Protein AF-A0A820T5L6-F1 (afdb_monomer_lite)

Secondary structure (DSSP, 8-state):
--PPPEEEEEEE-S---GGGHHHHHHHHHHHHHHTHHHHHHTTEEEEEEEE--TTSPPEEEEEE----

InterPro domains:
  IPR013537 Acetyl-CoA carboxylase, central domain [PF08326] (3-65)

Organism: NCBI:txid433720

Radius of gyration: 13.6 Å; chains: 1; bounding box: 40×23×36 Å

pLDDT: mean 82.83, std 12.62, range [43.78, 96.31]

Foldseek 3Di:
DPPDAAEAEAEDADQDPCVCVVVVLVVVVVVCVVCVVVCVVRRHFKYWYWYDHPPDHIDIDIDGDDPD

Sequence (68 aa):
IDEAPNLIYIFIKDDVNLQQGSKLEDVFLDFVQSKSEVCKAKNIRRITFSLAAKRQFPLYYTYRKRLD

Structure (mmCIF, N/CA/C/O backbone):
data_AF-A0A820T5L6-F1
#
_entry.id   AF-A0A820T5L6-F1
#
loop_
_atom_site.group_PDB
_atom_site.id
_atom_site.type_symbol
_atom_site.label_atom_id
_atom_site.label_alt_id
_atom_site.label_comp_id
_atom_site.label_asym_id
_atom_site.label_entity_id
_atom_site.label_seq_id
_atom_site.pdbx_PDB_ins_code
_atom_site.Cartn_x
_atom_site.Cartn_y
_atom_site.Cartn_z
_atom_site.occupancy
_atom_site.B_iso_or_equiv
_atom_site.auth_seq_id
_atom_site.auth_comp_id
_atom_site.auth_asym_id
_atom_site.auth_atom_id
_atom_site.pdbx_PDB_model_num
ATOM 1 N N . ILE A 1 1 ? -23.024 -7.964 13.699 1.00 43.78 1 ILE A N 1
ATOM 2 C CA . ILE A 1 1 ? -22.353 -8.532 12.508 1.00 43.78 1 ILE A CA 1
ATOM 3 C C . ILE A 1 1 ? -21.059 -7.758 12.394 1.00 43.78 1 ILE A C 1
ATOM 5 O O . ILE A 1 1 ? -21.136 -6.557 12.174 1.00 43.78 1 ILE A O 1
ATOM 9 N N . ASP A 1 2 ? -19.920 -8.385 12.683 1.00 53.59 2 ASP A N 1
ATOM 10 C CA . ASP A 1 2 ? -18.626 -7.726 12.493 1.00 53.59 2 ASP A CA 1
ATOM 11 C C . ASP A 1 2 ? -18.484 -7.386 11.009 1.00 53.59 2 ASP A C 1
ATOM 13 O O . ASP A 1 2 ? -18.502 -8.278 10.158 1.00 53.59 2 ASP A O 1
ATOM 17 N N . GLU A 1 3 ? -18.421 -6.094 10.691 1.00 60.34 3 GLU A N 1
ATOM 18 C CA . GLU A 1 3 ? -18.171 -5.633 9.330 1.00 60.34 3 GLU A CA 1
ATOM 19 C C . GLU A 1 3 ? -16.853 -6.229 8.834 1.00 60.34 3 GLU A C 1
ATOM 21 O O . GLU A 1 3 ? -15.807 -6.119 9.486 1.00 60.34 3 GLU A O 1
ATOM 26 N N . ALA A 1 4 ? -16.903 -6.875 7.668 1.00 66.25 4 ALA A N 1
ATOM 27 C CA . ALA A 1 4 ? -15.705 -7.369 7.019 1.00 66.25 4 ALA A CA 1
ATOM 28 C C . ALA A 1 4 ? -14.738 -6.188 6.808 1.00 66.25 4 ALA A C 1
ATOM 30 O O . ALA A 1 4 ? -15.149 -5.135 6.320 1.00 66.25 4 ALA A O 1
ATOM 31 N N . PRO A 1 5 ? -13.459 -6.323 7.190 1.00 74.81 5 PRO A N 1
ATOM 32 C CA . PRO A 1 5 ? -12.522 -5.215 7.110 1.00 74.81 5 PRO A CA 1
ATOM 33 C C . PRO A 1 5 ? -12.315 -4.777 5.660 1.00 74.81 5 PRO A C 1
ATOM 35 O O . PRO A 1 5 ? -12.074 -5.618 4.792 1.00 74.81 5 PRO A O 1
ATOM 38 N N . ASN A 1 6 ? -12.312 -3.466 5.411 1.00 86.38 6 ASN A N 1
ATOM 39 C CA . ASN A 1 6 ? -12.077 -2.954 4.067 1.00 86.38 6 ASN A CA 1
ATOM 40 C C . ASN A 1 6 ? -10.614 -3.184 3.657 1.00 86.38 6 ASN A C 1
ATOM 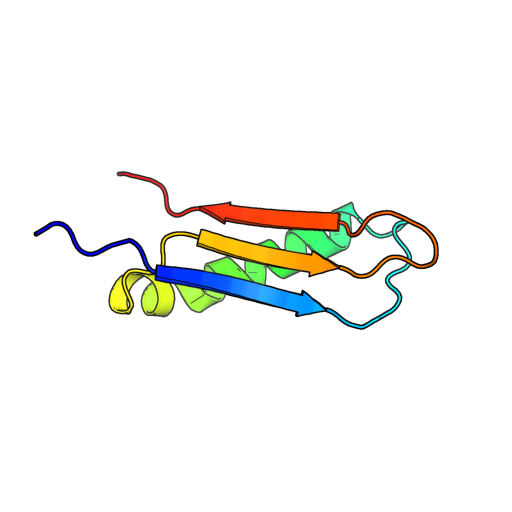42 O O . ASN A 1 6 ? -9.676 -2.939 4.429 1.00 86.38 6 ASN A O 1
ATOM 46 N N . LEU A 1 7 ? -10.426 -3.680 2.433 1.00 92.31 7 LEU A N 1
ATOM 47 C CA . LEU A 1 7 ? -9.127 -3.989 1.838 1.00 92.31 7 LEU A CA 1
ATOM 48 C C . LEU A 1 7 ? -8.928 -3.111 0.603 1.00 92.31 7 LEU A C 1
ATOM 50 O O . LEU A 1 7 ? -9.840 -2.971 -0.209 1.00 92.31 7 LEU A O 1
ATOM 54 N N . ILE A 1 8 ? -7.730 -2.553 0.447 1.00 94.00 8 ILE A N 1
ATOM 55 C CA . ILE A 1 8 ? -7.345 -1.780 -0.735 1.00 94.00 8 ILE A CA 1
ATOM 56 C C . ILE A 1 8 ? -6.178 -2.468 -1.434 1.00 94.00 8 ILE A C 1
ATOM 58 O O . ILE A 1 8 ? -5.179 -2.815 -0.802 1.00 94.00 8 ILE A O 1
ATOM 62 N N . TYR A 1 9 ? -6.296 -2.600 -2.752 1.00 94.12 9 TYR A N 1
ATOM 63 C CA . TYR A 1 9 ? -5.239 -3.070 -3.638 1.00 94.12 9 TYR A CA 1
ATOM 64 C C . TYR A 1 9 ? -4.867 -1.952 -4.610 1.00 94.12 9 TYR A C 1
ATOM 66 O O . TYR A 1 9 ? -5.731 -1.420 -5.305 1.00 94.12 9 TYR A O 1
ATOM 74 N N . ILE A 1 10 ? -3.586 -1.593 -4.651 1.00 92.62 10 ILE A N 1
ATOM 75 C CA . ILE A 1 10 ? -3.039 -0.554 -5.527 1.00 92.62 10 ILE A CA 1
ATOM 76 C C . ILE A 1 10 ? -2.082 -1.234 -6.498 1.00 92.62 10 ILE A C 1
ATOM 78 O O . ILE A 1 10 ? -1.053 -1.764 -6.087 1.00 92.62 10 ILE A O 1
ATOM 82 N N . PHE A 1 11 ? -2.427 -1.236 -7.782 1.00 90.56 11 PHE A N 1
ATOM 83 C CA . PHE A 1 11 ? -1.579 -1.796 -8.829 1.00 90.56 11 PHE A CA 1
ATOM 84 C C . PHE A 1 11 ? -0.748 -0.694 -9.486 1.00 90.56 11 PHE A C 1
ATOM 86 O O . PHE A 1 11 ? -1.296 0.274 -10.013 1.00 90.56 11 PHE A O 1
ATOM 93 N N . ILE A 1 12 ? 0.570 -0.859 -9.464 1.00 87.94 12 ILE A N 1
ATOM 94 C CA . ILE A 1 12 ? 1.537 0.054 -10.067 1.00 87.94 12 ILE A CA 1
ATOM 95 C C . ILE A 1 12 ? 2.017 -0.596 -11.363 1.00 87.94 12 ILE A C 1
ATOM 97 O O . ILE A 1 12 ? 2.683 -1.633 -11.351 1.00 87.94 12 ILE A O 1
ATOM 101 N N . LYS A 1 13 ? 1.612 0.006 -12.486 1.00 78.94 13 LYS A N 1
ATOM 102 C CA . LYS A 1 13 ? 1.851 -0.514 -13.841 1.00 78.94 13 LYS A CA 1
ATOM 103 C C . LYS A 1 13 ? 3.267 -0.230 -14.356 1.00 78.94 13 LYS A C 1
ATOM 105 O O . LYS A 1 13 ? 3.658 -0.798 -15.373 1.00 78.94 13 LYS A O 1
ATOM 110 N N . ASP A 1 14 ? 4.010 0.643 -13.685 1.00 75.12 14 ASP A N 1
ATOM 111 C CA . ASP A 1 14 ? 5.346 1.026 -14.125 1.00 75.12 14 ASP A CA 1
ATOM 112 C C . ASP A 1 14 ? 6.350 -0.111 -13.955 1.00 75.12 14 ASP A C 1
ATOM 114 O O . ASP A 1 14 ? 6.288 -0.898 -13.012 1.00 75.12 14 ASP A O 1
ATOM 118 N N . ASP A 1 15 ? 7.281 -0.185 -14.904 1.00 67.12 15 ASP A N 1
ATOM 119 C CA . ASP A 1 15 ? 8.377 -1.146 -14.891 1.00 67.12 15 ASP A CA 1
ATOM 120 C C . ASP A 1 15 ? 9.425 -0.677 -13.884 1.00 67.12 15 ASP A C 1
ATOM 122 O O . ASP A 1 15 ? 10.314 0.124 -14.185 1.00 67.12 15 ASP A O 1
ATOM 126 N N . VAL A 1 16 ? 9.247 -1.108 -12.642 1.00 65.50 16 VAL A N 1
ATOM 127 C CA . VAL A 1 16 ? 10.070 -0.637 -11.539 1.00 65.50 16 VAL A CA 1
ATOM 128 C C . VAL A 1 16 ? 11.389 -1.390 -11.536 1.00 65.50 16 VAL A C 1
ATOM 130 O O . VAL A 1 16 ? 11.436 -2.614 -11.403 1.00 65.50 16 VAL A O 1
ATOM 133 N N . ASN A 1 17 ? 12.491 -0.649 -11.657 1.00 66.00 17 ASN A N 1
ATOM 134 C CA . ASN A 1 17 ? 13.817 -1.225 -11.504 1.00 66.00 17 ASN A CA 1
ATOM 135 C C . ASN A 1 17 ? 14.032 -1.591 -10.025 1.00 66.00 17 ASN A C 1
ATOM 137 O O . ASN A 1 17 ? 14.272 -0.728 -9.178 1.00 66.00 17 ASN A O 1
ATOM 141 N N . LEU A 1 18 ? 13.922 -2.886 -9.724 1.00 63.44 18 LEU A N 1
ATOM 142 C CA . LEU A 1 18 ? 13.896 -3.446 -8.368 1.00 63.44 18 LEU A CA 1
ATOM 143 C C . LEU A 1 18 ? 15.163 -3.175 -7.537 1.00 63.44 18 LEU A C 1
ATOM 145 O O . LEU A 1 18 ? 15.161 -3.397 -6.329 1.00 63.44 18 LEU A O 1
ATOM 149 N N . GLN A 1 19 ? 16.228 -2.638 -8.140 1.00 61.47 19 GLN A N 1
ATOM 150 C CA . GLN A 1 19 ? 17.425 -2.205 -7.410 1.00 61.47 19 GLN A CA 1
ATOM 151 C C . GLN A 1 19 ? 17.174 -1.032 -6.443 1.00 61.47 19 GLN A C 1
ATOM 153 O O . GLN A 1 19 ? 18.031 -0.730 -5.617 1.00 61.47 19 GLN A O 1
ATOM 158 N N . GLN A 1 20 ? 16.005 -0.384 -6.506 1.00 63.19 20 GLN A N 1
ATOM 159 C CA . GLN A 1 20 ? 15.600 0.680 -5.578 1.00 63.19 20 GLN A CA 1
ATOM 160 C C . GLN A 1 20 ? 14.700 0.198 -4.423 1.00 63.19 20 GLN A C 1
ATOM 162 O O . GLN A 1 20 ? 14.103 1.037 -3.754 1.00 63.19 20 GLN A O 1
ATOM 167 N N . GLY A 1 21 ? 14.594 -1.116 -4.177 1.00 62.31 21 GLY A N 1
ATOM 168 C CA . GLY A 1 21 ? 13.623 -1.719 -3.246 1.00 62.31 21 GLY A CA 1
ATOM 169 C C . GLY A 1 21 ? 13.465 -1.005 -1.896 1.00 62.31 21 GLY A C 1
ATOM 170 O O . GLY A 1 21 ? 12.343 -0.662 -1.532 1.00 62.31 21 GLY A O 1
ATOM 171 N N . SER A 1 22 ? 14.566 -0.665 -1.214 1.00 64.19 22 SER A N 1
ATOM 172 C CA . SER A 1 22 ? 14.505 0.030 0.084 1.00 64.19 22 SER A CA 1
ATOM 173 C C . SER A 1 22 ? 13.929 1.449 0.002 1.00 64.19 22 SER A C 1
ATOM 175 O O . SER A 1 22 ? 13.218 1.868 0.904 1.00 64.19 22 SER A O 1
ATOM 177 N N . LYS A 1 23 ? 14.154 2.176 -1.100 1.00 78.50 23 LYS A N 1
ATOM 178 C CA . LYS A 1 23 ? 13.618 3.537 -1.289 1.00 78.50 23 LYS A CA 1
ATOM 179 C C . LYS A 1 23 ? 12.114 3.546 -1.566 1.00 78.50 23 LYS A C 1
ATOM 181 O O . LYS A 1 23 ? 11.449 4.535 -1.285 1.00 78.50 23 LYS A O 1
ATOM 186 N N . LEU A 1 24 ? 11.578 2.479 -2.157 1.00 84.25 24 LEU A N 1
ATOM 187 C CA . LEU A 1 24 ? 10.152 2.377 -2.487 1.00 84.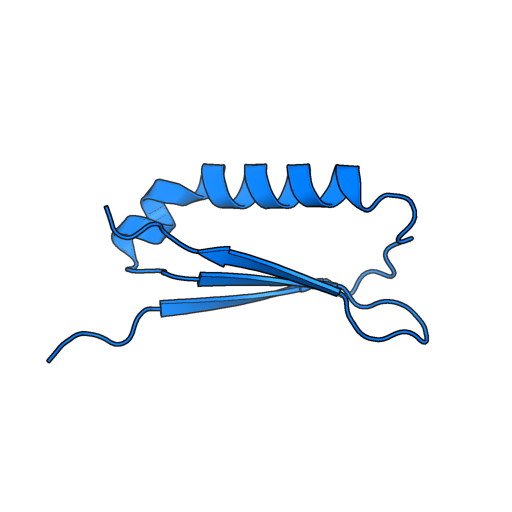25 24 LEU A CA 1
ATOM 188 C C . LEU A 1 24 ? 9.305 1.993 -1.276 1.00 84.25 24 LEU A C 1
ATOM 190 O O . LEU A 1 24 ? 8.185 2.480 -1.138 1.00 84.25 24 LEU A O 1
ATOM 194 N N . GLU A 1 25 ? 9.849 1.157 -0.395 1.00 86.69 25 GLU A N 1
ATOM 195 C CA . GLU A 1 25 ? 9.222 0.811 0.882 1.00 86.69 25 GLU A CA 1
ATOM 196 C C . GLU A 1 25 ? 8.947 2.053 1.735 1.00 86.69 25 GLU A C 1
ATOM 198 O O . GLU A 1 25 ? 7.837 2.188 2.258 1.00 86.69 25 GLU A O 1
ATOM 203 N N . ASP A 1 26 ? 9.910 2.978 1.800 1.00 89.88 26 ASP A N 1
ATOM 204 C CA . ASP A 1 26 ? 9.771 4.256 2.505 1.00 89.88 26 ASP A CA 1
ATOM 205 C C . ASP A 1 26 ? 8.658 5.118 1.886 1.00 89.88 26 ASP A C 1
ATOM 207 O O . ASP A 1 26 ? 7.773 5.594 2.593 1.00 89.88 26 ASP A O 1
ATOM 211 N N . VAL A 1 27 ? 8.614 5.235 0.552 1.00 89.94 27 VAL A N 1
ATOM 212 C CA . VAL A 1 27 ? 7.562 5.995 -0.156 1.00 89.94 27 VAL A CA 1
ATOM 213 C C . VAL A 1 27 ? 6.167 5.419 0.110 1.00 89.94 27 VAL A C 1
ATOM 215 O O . VAL A 1 27 ? 5.207 6.164 0.326 1.00 89.94 27 VAL A O 1
ATOM 218 N N . PHE A 1 28 ? 6.020 4.092 0.092 1.00 92.56 28 PHE A N 1
ATOM 219 C CA . PHE A 1 28 ? 4.740 3.448 0.389 1.00 92.56 28 PHE A CA 1
ATOM 220 C C . PHE A 1 28 ? 4.344 3.609 1.853 1.00 92.56 28 PHE A C 1
ATOM 222 O O . PHE A 1 28 ? 3.164 3.835 2.140 1.00 92.56 28 PHE A O 1
ATOM 229 N N . LEU A 1 29 ? 5.308 3.522 2.771 1.00 92.56 29 LEU A N 1
ATOM 230 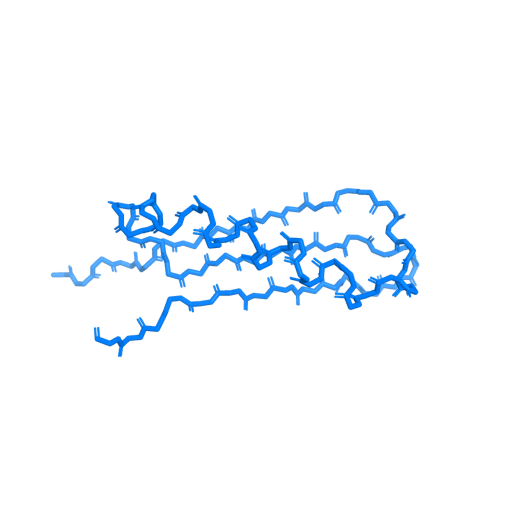C CA . LEU A 1 29 ? 5.072 3.751 4.188 1.00 92.56 29 LEU A CA 1
ATOM 231 C C . LEU A 1 29 ? 4.594 5.187 4.433 1.00 92.56 29 LEU A C 1
ATOM 233 O O . LEU A 1 29 ? 3.539 5.361 5.047 1.00 92.56 29 LEU A O 1
ATOM 237 N N . ASP A 1 30 ? 5.293 6.183 3.887 1.00 94.69 30 ASP A N 1
ATOM 238 C CA . ASP A 1 30 ? 4.928 7.601 3.978 1.00 94.69 30 ASP A CA 1
ATOM 239 C C . ASP A 1 30 ? 3.523 7.850 3.418 1.00 94.69 30 ASP A C 1
ATOM 241 O O . ASP A 1 30 ? 2.694 8.522 4.043 1.00 94.69 30 ASP A O 1
ATOM 245 N N . PHE A 1 31 ? 3.199 7.247 2.269 1.00 94.19 31 PHE A N 1
ATOM 246 C CA . PHE A 1 31 ? 1.859 7.333 1.696 1.00 94.19 31 PHE A CA 1
ATOM 247 C C . PHE A 1 31 ? 0.801 6.770 2.652 1.00 94.19 31 PHE A C 1
ATOM 249 O O . PHE A 1 31 ? -0.187 7.452 2.935 1.00 94.19 31 PHE A O 1
ATOM 256 N N . VAL A 1 32 ? 0.989 5.550 3.166 1.00 94.25 32 VAL A N 1
ATOM 257 C CA . VAL A 1 32 ? 0.021 4.908 4.072 1.00 94.25 32 VAL A CA 1
ATOM 258 C C . VAL A 1 32 ? -0.152 5.726 5.350 1.00 94.25 32 VAL A C 1
ATOM 260 O O . VAL A 1 32 ? -1.285 5.942 5.788 1.00 94.25 32 VAL A O 1
ATOM 263 N N . GLN A 1 33 ? 0.945 6.233 5.916 1.00 93.38 33 GLN A N 1
ATOM 264 C CA . GLN A 1 33 ? 0.920 7.088 7.101 1.00 93.38 33 GLN A CA 1
ATOM 265 C C . GLN A 1 33 ? 0.175 8.402 6.837 1.00 93.38 33 GLN A C 1
ATOM 267 O O . GLN A 1 33 ? -0.676 8.784 7.640 1.00 93.38 33 GLN A O 1
ATOM 272 N N . SER A 1 34 ? 0.384 9.038 5.678 1.00 96.31 34 SER A N 1
ATOM 273 C CA . SER A 1 34 ? -0.329 10.268 5.290 1.00 96.31 34 SER A CA 1
ATOM 274 C C . SER A 1 34 ? -1.847 10.084 5.138 1.00 96.31 34 SER A C 1
ATOM 276 O O . SER A 1 34 ? -2.601 11.059 5.131 1.00 96.31 34 SER A O 1
ATOM 278 N N . LYS A 1 35 ? -2.316 8.836 4.995 1.00 94.75 35 LYS A N 1
ATOM 279 C CA . LYS A 1 35 ? -3.734 8.473 4.838 1.00 94.75 35 LYS A CA 1
ATOM 280 C C . LYS A 1 35 ? -4.321 7.791 6.074 1.00 94.75 35 LYS A C 1
ATOM 282 O O . LYS A 1 35 ? -5.437 7.276 5.988 1.00 94.75 35 LYS A O 1
ATOM 287 N N . SER A 1 36 ? -3.621 7.796 7.209 1.00 90.50 36 SER A N 1
ATOM 288 C CA . SER A 1 36 ? -4.022 7.098 8.440 1.00 90.50 36 SER A CA 1
ATOM 289 C C . SER A 1 36 ? -5.453 7.426 8.890 1.00 90.50 36 SER A C 1
ATOM 291 O O . SER A 1 36 ? -6.253 6.512 9.101 1.00 90.50 36 SER A O 1
ATOM 293 N N . GLU A 1 37 ? -5.817 8.710 8.944 1.00 91.62 37 GLU A N 1
ATOM 294 C CA . GLU A 1 37 ? -7.151 9.162 9.363 1.00 91.62 37 GLU A CA 1
ATOM 295 C C . GLU A 1 37 ? -8.253 8.711 8.398 1.00 91.62 37 GLU A C 1
ATOM 297 O O . GLU A 1 37 ? -9.308 8.236 8.821 1.00 91.62 37 GLU A O 1
ATOM 302 N N . VAL A 1 38 ? -7.989 8.762 7.087 1.00 92.19 38 VAL A N 1
ATOM 303 C CA . VAL A 1 38 ? -8.919 8.254 6.065 1.00 92.19 38 VAL A CA 1
ATOM 304 C C . VAL A 1 38 ? -9.100 6.745 6.217 1.00 92.19 38 VAL A C 1
ATOM 306 O O . VAL A 1 38 ? -10.227 6.248 6.177 1.00 92.19 38 VAL A O 1
ATO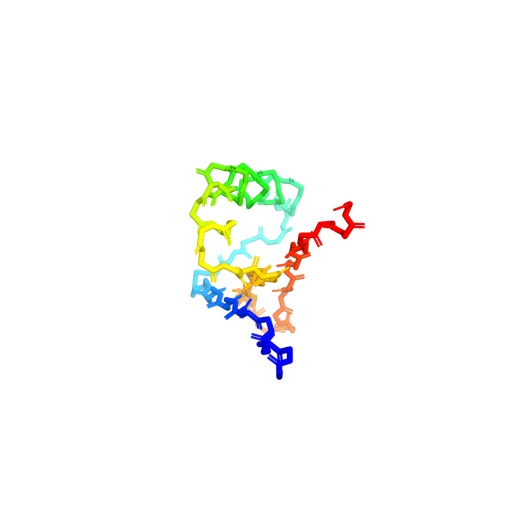M 309 N N . CYS A 1 39 ? -8.005 6.015 6.439 1.00 91.31 39 CYS A N 1
ATOM 310 C CA . CYS A 1 39 ? -8.041 4.573 6.653 1.00 91.31 39 CYS A CA 1
ATOM 311 C C . CYS A 1 39 ? -8.854 4.208 7.895 1.00 91.31 39 CYS A C 1
ATOM 313 O O . CYS A 1 39 ? -9.657 3.276 7.852 1.00 91.31 39 CYS A O 1
ATOM 315 N N . LYS A 1 40 ? -8.707 4.975 8.981 1.00 88.69 40 LYS A N 1
ATOM 316 C CA . LYS A 1 40 ? -9.480 4.800 10.212 1.00 88.69 40 LYS A CA 1
ATOM 317 C C . LYS A 1 40 ? -10.967 5.074 9.985 1.00 88.69 40 LYS A C 1
ATOM 319 O O . LYS A 1 40 ? -11.782 4.217 10.314 1.00 88.69 40 LYS A O 1
ATOM 324 N N . ALA A 1 41 ? -11.310 6.210 9.378 1.00 90.19 41 ALA A N 1
ATOM 325 C CA . ALA A 1 41 ? -12.695 6.607 9.119 1.00 90.19 41 ALA A CA 1
ATOM 326 C C . ALA A 1 41 ? -13.435 5.639 8.180 1.00 90.19 41 ALA A C 1
ATOM 328 O O . ALA A 1 41 ? -14.644 5.465 8.294 1.00 90.19 41 ALA A O 1
ATOM 329 N N . LYS A 1 42 ? -12.715 5.000 7.251 1.00 90.44 42 LYS A N 1
ATOM 330 C CA . LYS A 1 42 ? -13.269 4.035 6.289 1.00 90.44 42 LYS A CA 1
ATOM 331 C C . LYS A 1 42 ? -13.097 2.575 6.714 1.00 90.44 42 LYS A C 1
ATOM 333 O O . LYS A 1 42 ? -13.328 1.697 5.890 1.00 90.44 42 LYS A O 1
ATOM 338 N N . ASN A 1 43 ? -12.671 2.291 7.947 1.00 89.06 43 ASN A N 1
ATOM 339 C CA . ASN A 1 43 ? -12.410 0.929 8.433 1.00 89.06 43 ASN A CA 1
ATOM 340 C C . ASN A 1 43 ? -11.499 0.098 7.492 1.00 89.06 43 ASN A C 1
ATOM 342 O O . ASN A 1 43 ? -11.691 -1.104 7.290 1.00 89.06 43 ASN A O 1
ATOM 346 N N . ILE A 1 44 ? -10.510 0.751 6.872 1.00 91.44 44 ILE A N 1
ATOM 347 C CA . ILE A 1 44 ? -9.523 0.100 6.004 1.00 91.44 44 ILE A CA 1
ATOM 348 C C . ILE A 1 44 ? -8.488 -0.583 6.893 1.00 91.44 44 ILE A C 1
ATOM 350 O O . ILE A 1 44 ? -7.780 0.060 7.670 1.00 91.44 44 ILE A O 1
ATOM 354 N N . ARG A 1 45 ? -8.384 -1.907 6.772 1.00 90.88 45 ARG A N 1
ATOM 355 C CA . ARG A 1 45 ? -7.479 -2.727 7.591 1.00 90.88 45 ARG A CA 1
ATOM 356 C C . ARG A 1 45 ? -6.194 -3.097 6.875 1.00 90.88 45 ARG A C 1
ATOM 358 O O . ARG A 1 45 ? -5.197 -3.365 7.547 1.00 90.88 45 ARG A O 1
ATOM 365 N N . ARG A 1 46 ? -6.227 -3.178 5.544 1.00 93.94 46 ARG A N 1
ATOM 366 C CA . ARG A 1 46 ? -5.099 -3.617 4.723 1.00 93.94 46 ARG A CA 1
ATOM 367 C C . ARG A 1 46 ? -4.993 -2.772 3.465 1.00 93.94 46 ARG A C 1
ATOM 369 O O . ARG A 1 46 ? -5.986 -2.604 2.761 1.00 93.94 46 ARG A O 1
ATOM 376 N N . ILE A 1 47 ? -3.780 -2.321 3.177 1.00 95.75 47 ILE A N 1
ATOM 377 C CA . ILE A 1 47 ? -3.409 -1.720 1.899 1.00 95.75 47 ILE A CA 1
ATOM 378 C C . ILE A 1 47 ? -2.282 -2.565 1.321 1.00 95.75 47 ILE A C 1
ATOM 380 O O . ILE A 1 47 ? -1.265 -2.767 1.984 1.00 95.75 47 ILE A O 1
ATOM 384 N N . THR A 1 48 ? -2.472 -3.070 0.107 1.00 95.38 48 THR A N 1
ATOM 385 C CA . THR A 1 48 ? -1.470 -3.856 -0.611 1.00 95.38 48 THR A CA 1
ATOM 386 C C . THR A 1 48 ? -1.087 -3.142 -1.901 1.00 95.38 48 THR A C 1
ATOM 388 O O . THR A 1 48 ? -1.929 -2.953 -2.778 1.00 95.38 48 THR A O 1
ATOM 391 N N . PHE A 1 49 ? 0.186 -2.783 -2.035 1.00 93.88 49 PHE A N 1
ATOM 392 C CA . PHE A 1 49 ? 0.773 -2.321 -3.289 1.00 93.88 49 PHE A CA 1
ATOM 393 C C . PHE A 1 49 ? 1.279 -3.525 -4.074 1.00 93.88 49 PHE A C 1
ATOM 395 O O . PHE A 1 49 ? 1.962 -4.381 -3.513 1.00 93.88 49 PHE A O 1
ATOM 402 N N . SER A 1 50 ? 0.939 -3.593 -5.356 1.00 91.75 50 SER A N 1
ATOM 403 C CA . SER A 1 50 ? 1.434 -4.591 -6.296 1.00 91.75 50 SER A CA 1
ATOM 404 C C . SER A 1 50 ? 2.248 -3.892 -7.372 1.00 91.75 50 SER A C 1
ATOM 406 O O . SER A 1 50 ? 1.747 -2.994 -8.047 1.00 91.75 50 SER A O 1
ATOM 408 N N . LEU A 1 51 ? 3.502 -4.303 -7.510 1.00 88.06 51 LEU A N 1
ATOM 409 C CA . LEU A 1 51 ? 4.445 -3.771 -8.482 1.00 88.06 51 LEU A CA 1
ATOM 410 C C . LEU A 1 51 ? 4.654 -4.796 -9.584 1.00 88.06 51 LEU A C 1
ATOM 412 O O . LEU A 1 51 ? 5.105 -5.917 -9.325 1.00 88.06 51 LEU A O 1
ATOM 416 N N . ALA A 1 52 ? 4.335 -4.406 -10.814 1.00 81.12 52 ALA A N 1
ATOM 417 C CA . ALA A 1 52 ? 4.687 -5.201 -11.974 1.00 81.12 52 ALA A CA 1
ATOM 418 C C . ALA A 1 52 ? 6.213 -5.184 -12.166 1.00 81.12 52 ALA A C 1
ATOM 420 O O . ALA A 1 52 ? 6.825 -4.124 -12.260 1.00 81.12 52 ALA A O 1
ATOM 421 N N . ALA A 1 53 ? 6.825 -6.364 -12.246 1.00 73.12 53 ALA A N 1
ATOM 422 C CA . ALA A 1 53 ? 8.235 -6.522 -12.586 1.00 73.12 53 ALA A CA 1
ATOM 423 C C . ALA A 1 53 ? 8.342 -7.276 -13.917 1.00 73.12 53 ALA A C 1
ATOM 425 O O . ALA A 1 53 ? 7.731 -8.337 -14.091 1.00 73.12 53 ALA A O 1
ATOM 426 N N . LYS A 1 54 ? 9.095 -6.747 -14.892 1.00 70.25 54 LYS A N 1
ATOM 427 C CA . LYS A 1 54 ? 9.255 -7.421 -16.189 1.00 70.25 54 LYS A CA 1
ATOM 428 C C . LYS A 1 54 ? 9.831 -8.825 -16.022 1.00 70.25 54 LYS A C 1
ATOM 430 O O . LYS A 1 54 ? 10.930 -9.002 -15.505 1.00 70.25 54 LYS A O 1
ATOM 435 N N . ARG A 1 55 ? 9.112 -9.815 -16.571 1.00 70.12 55 ARG A N 1
ATOM 436 C CA . ARG A 1 55 ? 9.519 -11.234 -16.631 1.00 70.12 55 ARG A CA 1
ATOM 437 C C . ARG A 1 55 ? 9.793 -11.861 -15.254 1.00 70.12 55 ARG A C 1
ATOM 439 O O . ARG A 1 55 ? 10.478 -12.876 -15.177 1.00 70.12 55 ARG A O 1
ATOM 446 N N . GLN A 1 56 ? 9.255 -11.272 -14.188 1.00 75.38 56 GLN A N 1
ATOM 447 C CA . GLN A 1 56 ? 9.358 -11.764 -12.818 1.00 75.38 56 GLN A CA 1
ATOM 448 C C . GLN A 1 56 ? 7.975 -11.781 -12.163 1.00 75.38 56 GLN A C 1
ATOM 450 O O . GLN A 1 56 ? 7.029 -11.161 -12.655 1.00 75.38 56 GLN A O 1
ATOM 455 N N . PHE A 1 57 ? 7.851 -12.512 -11.055 1.00 81.56 57 PHE A N 1
ATOM 456 C CA . PHE A 1 57 ? 6.651 -12.437 -10.230 1.00 81.56 57 PHE A CA 1
ATOM 457 C C . PHE A 1 57 ? 6.485 -11.013 -9.671 1.00 81.56 57 PHE A C 1
ATOM 459 O O . PHE A 1 57 ? 7.487 -10.399 -9.295 1.00 81.56 57 PHE A O 1
ATOM 466 N N . PRO A 1 58 ? 5.250 -10.477 -9.608 1.00 84.62 58 PRO A N 1
ATOM 467 C CA . PRO A 1 58 ? 5.007 -9.166 -9.023 1.00 84.62 58 PRO A CA 1
ATOM 468 C C . PRO A 1 58 ? 5.469 -9.108 -7.567 1.00 84.62 58 PRO A C 1
ATOM 470 O O . PRO A 1 58 ? 5.318 -10.080 -6.821 1.00 84.62 58 PRO A O 1
ATOM 473 N N . LEU A 1 59 ? 5.977 -7.951 -7.151 1.00 86.88 59 LEU A N 1
ATOM 474 C CA . LEU A 1 59 ? 6.253 -7.698 -5.740 1.00 86.88 59 LEU A CA 1
ATOM 475 C C . LEU A 1 59 ? 5.010 -7.149 -5.051 1.00 86.88 59 LEU A C 1
ATOM 477 O O . LEU A 1 59 ? 4.251 -6.370 -5.635 1.00 86.88 59 LEU A O 1
ATOM 481 N N . TYR A 1 60 ? 4.822 -7.545 -3.794 1.00 90.75 60 TYR A N 1
ATOM 482 C CA . TYR A 1 60 ? 3.682 -7.141 -2.984 1.00 90.75 60 TYR A CA 1
ATOM 483 C C . TYR A 1 60 ? 4.142 -6.544 -1.658 1.00 90.75 60 TYR A C 1
ATOM 485 O O . TYR A 1 60 ? 4.827 -7.206 -0.882 1.00 90.75 60 TYR A O 1
ATOM 493 N N . TYR A 1 61 ? 3.679 -5.332 -1.364 1.00 92.38 61 TYR A N 1
ATOM 494 C CA . TYR A 1 61 ? 3.928 -4.641 -0.100 1.00 92.38 61 TYR A CA 1
ATOM 495 C C . TYR A 1 61 ? 2.607 -4.449 0.621 1.00 92.38 61 TYR A C 1
ATOM 497 O O . TYR A 1 61 ? 1.720 -3.763 0.118 1.00 92.38 61 TYR A O 1
ATOM 505 N N . THR A 1 62 ? 2.445 -5.091 1.777 1.00 94.25 62 THR A N 1
ATOM 506 C CA . THR A 1 62 ? 1.180 -5.085 2.518 1.00 94.25 62 THR A CA 1
ATOM 507 C C . THR A 1 62 ? 1.336 -4.404 3.868 1.00 94.25 62 THR A C 1
ATOM 509 O O . THR A 1 62 ? 2.040 -4.901 4.743 1.00 94.25 62 THR A O 1
ATOM 512 N N . TYR A 1 63 ? 0.586 -3.324 4.066 1.00 93.62 63 TYR A N 1
ATOM 513 C CA . TYR A 1 63 ? 0.499 -2.591 5.322 1.00 93.62 63 TYR A CA 1
ATOM 514 C C . TYR A 1 63 ? -0.822 -2.924 6.006 1.00 93.62 63 TYR A C 1
ATOM 516 O O . TYR A 1 63 ? -1.889 -2.904 5.382 1.00 93.62 63 TYR A O 1
ATOM 524 N N . A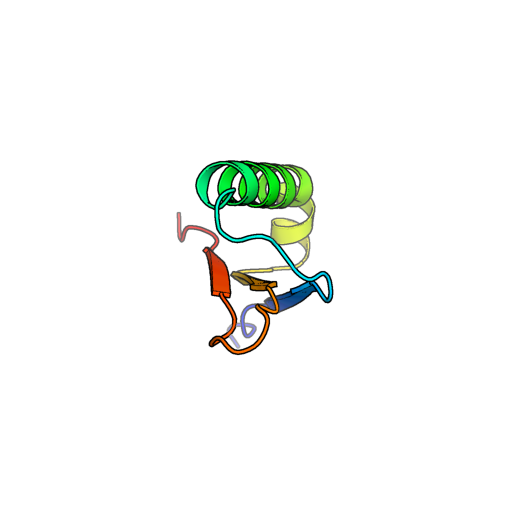RG A 1 64 ? -0.760 -3.253 7.298 1.00 91.62 64 ARG A N 1
ATOM 525 C CA . ARG A 1 64 ? -1.922 -3.655 8.094 1.00 91.62 64 ARG A CA 1
ATOM 526 C C . ARG A 1 64 ? -2.067 -2.746 9.306 1.00 91.62 64 ARG A C 1
ATOM 528 O O . ARG A 1 64 ? -1.098 -2.527 10.027 1.00 91.62 64 ARG A O 1
ATOM 535 N N . LYS A 1 65 ? -3.292 -2.282 9.564 1.00 85.88 65 LYS A N 1
ATOM 536 C CA . LYS A 1 65 ? -3.627 -1.586 10.813 1.00 85.88 65 LYS A CA 1
ATOM 537 C C . LYS A 1 65 ? -3.362 -2.522 12.000 1.00 85.88 65 LYS A C 1
ATOM 539 O O . LYS A 1 65 ? -3.819 -3.672 11.977 1.00 85.88 65 LYS A O 1
ATOM 544 N N . ARG A 1 66 ? -2.637 -2.043 13.015 1.00 81.94 66 ARG A N 1
ATOM 545 C CA . ARG A 1 66 ? -2.468 -2.783 14.271 1.00 81.94 66 ARG A CA 1
ATOM 546 C C . ARG A 1 66 ? -3.800 -2.863 15.025 1.00 81.94 66 ARG A C 1
ATOM 548 O O . ARG A 1 66 ? -4.665 -2.001 14.873 1.00 81.94 66 ARG A O 1
ATOM 555 N N . LEU A 1 67 ? -3.999 -3.972 15.727 1.00 66.94 67 LEU A N 1
ATOM 556 C CA . LEU A 1 67 ? -5.159 -4.194 16.586 1.00 66.94 67 LEU A CA 1
ATOM 557 C C . LEU A 1 67 ? -4.737 -3.755 17.984 1.00 66.94 6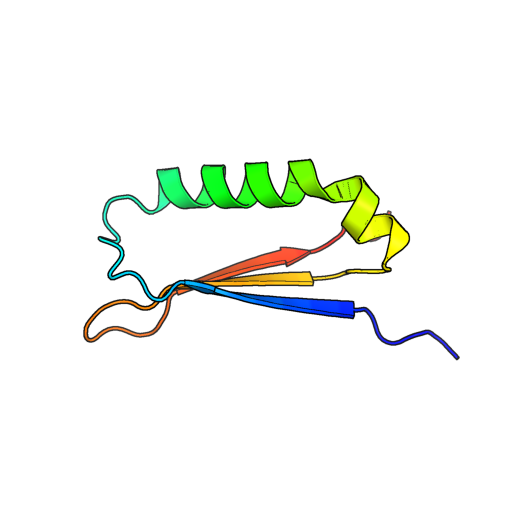7 LEU A C 1
ATOM 559 O O . LEU A 1 67 ? -4.360 -4.600 18.790 1.00 66.94 67 LEU A O 1
ATOM 563 N N . ASP A 1 68 ? -4.701 -2.446 18.188 1.00 60.81 68 ASP A N 1
ATOM 564 C CA . ASP A 1 68 ? -4.490 -1.840 19.501 1.00 60.81 68 ASP A CA 1
ATOM 565 C C . ASP A 1 68 ? -5.864 -1.494 20.087 1.00 60.81 68 ASP A C 1
ATOM 567 O O . ASP A 1 68 ? -6.710 -0.980 19.307 1.00 60.81 68 ASP A O 1
#